Protein AF-A0A4Y2I3J9-F1 (afdb_monomer_lite)

pLDDT: mean 91.11, std 7.2, range [63.84, 98.38]

Sequence (106 aa):
SVVSYNTTELPVFSAEAITNAEKISIYDSLDAEVIKSYQEYSLASLIFYAMKENACSEQSSRMTAMDGASKNAGEMIDKLTMTFNRTRQAVITKELIEIISGAAAL

Foldseek 3Di:
DLQDDDDDDDDQDDLVRQVPDPCPVVDPDDDSVNSVVVSVVVVVVVVVVVVVSVVSNVVSVVVVVVVVVVVVVVVVVVVVVVVVVVVVVVVVVVVVVVVVVVVVVD

Secondary structure (DSSP, 8-state):
-TT-----------HHHHHT-GGGGG-TT--HHHHHHHHHHHHHHHHHHHHHHHHHHHHHHHHHHHHHHHHHHHHHHHHHHHHHHHHHHHHHHHHHHHHHHHHHT-

Structure (mmCIF, N/CA/C/O backbone):
data_AF-A0A4Y2I3J9-F1
#
_entry.id   AF-A0A4Y2I3J9-F1
#
loop_
_atom_site.group_PDB
_atom_site.id
_atom_site.type_symbol
_atom_site.label_atom_id
_atom_site.label_alt_id
_atom_site.label_comp_id
_atom_site.label_asym_id
_atom_site.label_entity_id
_atom_site.label_seq_id
_atom_site.pdbx_PDB_ins_code
_atom_site.Cartn_x
_atom_site.Cartn_y
_atom_site.Cartn_z
_atom_site.occupancy
_atom_site.B_iso_or_equiv
_atom_site.auth_seq_id
_atom_site.auth_comp_id
_atom_site.auth_asym_id
_atom_site.auth_atom_id
_atom_site.pdbx_PDB_model_num
ATOM 1 N N . SER A 1 1 ? -4.895 1.050 -11.336 1.00 72.56 1 SER A N 1
ATOM 2 C CA . SER A 1 1 ? -6.088 1.528 -10.593 1.00 72.56 1 SER A CA 1
ATOM 3 C C . SER A 1 1 ? -5.698 1.710 -9.136 1.00 72.56 1 SER A C 1
ATOM 5 O O . SER A 1 1 ? -4.771 1.044 -8.705 1.00 72.56 1 SER A O 1
ATOM 7 N N . VAL A 1 2 ? -6.386 2.553 -8.358 1.00 71.31 2 VAL A N 1
ATOM 8 C CA . VAL A 1 2 ? -6.064 2.769 -6.926 1.00 71.31 2 VAL A CA 1
ATOM 9 C C . VAL A 1 2 ? -6.116 1.460 -6.114 1.00 71.31 2 VAL A C 1
ATOM 11 O O . VAL A 1 2 ? -5.449 1.318 -5.097 1.00 71.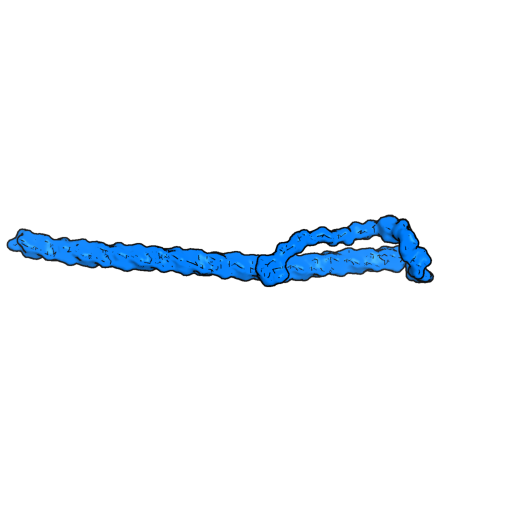31 2 VAL A O 1
ATOM 14 N N . VAL A 1 3 ? -6.867 0.464 -6.587 1.00 73.44 3 VAL A N 1
ATOM 15 C CA . VAL A 1 3 ? -7.047 -0.821 -5.885 1.00 73.44 3 VAL A CA 1
ATOM 16 C C . VAL A 1 3 ? -6.397 -1.994 -6.632 1.00 73.44 3 VAL A C 1
ATOM 18 O O . VAL A 1 3 ? -6.378 -3.114 -6.142 1.00 73.44 3 VAL A O 1
ATOM 21 N N . SER A 1 4 ? -5.863 -1.768 -7.835 1.00 85.12 4 SER A N 1
ATOM 22 C CA . SER A 1 4 ? -5.299 -2.837 -8.666 1.00 85.12 4 SER A CA 1
ATOM 23 C C . SER A 1 4 ? -4.031 -2.364 -9.362 1.00 85.12 4 SER A C 1
ATOM 25 O O . SER A 1 4 ? -4.046 -1.387 -10.122 1.00 85.12 4 SER A O 1
ATOM 27 N N . TYR A 1 5 ? -2.956 -3.094 -9.085 1.00 88.44 5 TYR A N 1
ATOM 28 C CA . TYR A 1 5 ? -1.635 -2.987 -9.683 1.00 88.44 5 TYR A CA 1
ATOM 29 C C . TYR A 1 5 ? -1.272 -4.343 -10.297 1.00 88.44 5 TYR A C 1
ATOM 31 O O . TYR A 1 5 ? -1.595 -5.389 -9.733 1.00 88.44 5 TYR A O 1
ATOM 39 N N . ASN A 1 6 ? -0.624 -4.313 -11.460 1.00 89.19 6 ASN A N 1
ATOM 40 C CA . ASN A 1 6 ? -0.192 -5.507 -12.178 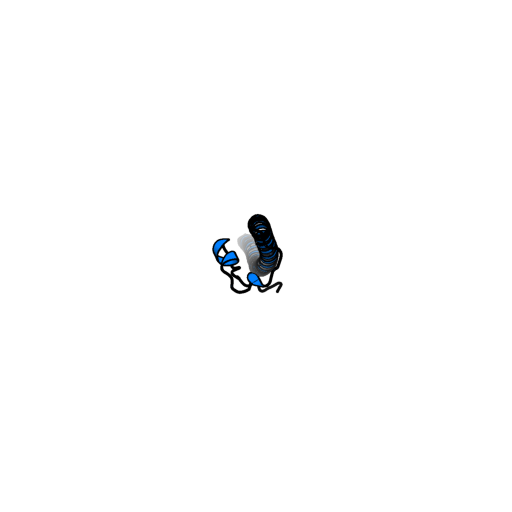1.00 89.19 6 ASN A CA 1
ATOM 41 C C . ASN A 1 6 ? 1.329 -5.533 -12.221 1.00 89.19 6 ASN A C 1
ATOM 43 O O . ASN A 1 6 ? 1.958 -4.529 -12.550 1.00 89.19 6 ASN A O 1
ATOM 47 N N . THR A 1 7 ? 1.916 -6.687 -11.926 1.00 91.44 7 THR A N 1
ATOM 48 C CA . T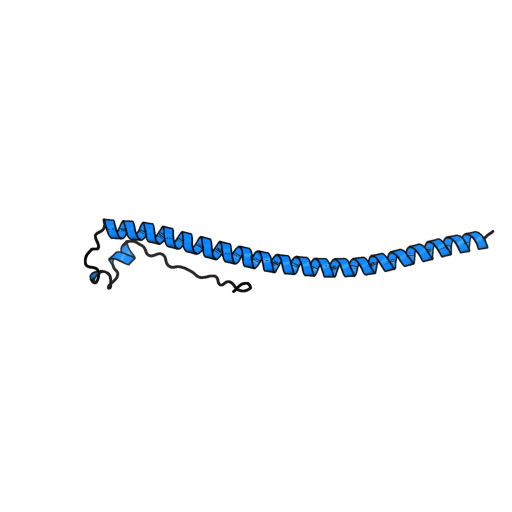HR A 1 7 ? 3.349 -6.896 -12.117 1.00 91.44 7 THR A CA 1
ATOM 49 C C . THR A 1 7 ? 3.617 -7.106 -13.601 1.00 91.44 7 THR A C 1
ATOM 51 O O . THR A 1 7 ? 3.068 -8.023 -14.210 1.00 91.44 7 THR A O 1
ATOM 54 N N . THR A 1 8 ? 4.440 -6.242 -14.185 1.00 90.50 8 THR A N 1
ATOM 55 C CA . THR A 1 8 ? 4.833 -6.310 -15.595 1.00 90.50 8 THR A CA 1
ATOM 56 C C . THR A 1 8 ? 6.342 -6.413 -15.713 1.00 90.50 8 THR A C 1
ATOM 58 O O . THR A 1 8 ? 7.070 -5.750 -14.975 1.00 90.50 8 THR A O 1
ATOM 61 N N . GLU A 1 9 ? 6.809 -7.196 -16.676 1.00 91.44 9 GLU A N 1
ATOM 62 C CA . GLU A 1 9 ? 8.226 -7.298 -17.008 1.00 91.44 9 GLU A CA 1
ATOM 63 C C . GLU A 1 9 ? 8.567 -6.321 -18.137 1.00 91.44 9 GLU A C 1
ATOM 65 O O . GLU A 1 9 ? 7.835 -6.210 -19.122 1.00 91.44 9 GLU A O 1
ATOM 70 N N . LEU A 1 10 ? 9.678 -5.598 -17.987 1.00 89.00 10 LEU A N 1
ATOM 71 C CA . LEU A 1 10 ? 10.200 -4.691 -19.006 1.00 89.00 10 LEU A CA 1
ATOM 72 C C . LEU A 1 10 ? 11.455 -5.317 -19.624 1.00 89.00 10 LEU A C 1
ATOM 74 O O . LEU A 1 10 ? 12.411 -5.580 -18.890 1.00 89.00 10 LEU A O 1
ATOM 78 N N . PRO A 1 11 ? 11.486 -5.562 -20.947 1.00 88.81 11 PRO A N 1
ATOM 79 C CA . PRO A 1 11 ? 12.667 -6.114 -21.591 1.00 88.81 11 PRO A CA 1
ATOM 80 C C . PRO A 1 11 ? 13.781 -5.064 -21.656 1.00 88.81 11 PRO A C 1
ATOM 82 O O . PRO A 1 11 ? 13.556 -3.919 -22.051 1.00 88.81 11 PRO A O 1
ATOM 85 N N . VAL A 1 12 ? 15.000 -5.476 -21.309 1.00 87.81 12 VAL A N 1
ATOM 86 C CA . VAL A 1 12 ? 16.221 -4.683 -21.496 1.00 87.81 12 VAL A CA 1
ATOM 87 C C . VAL A 1 12 ? 17.059 -5.369 -22.565 1.00 87.81 12 VAL A C 1
ATOM 89 O O . VAL A 1 12 ? 17.434 -6.532 -22.417 1.00 87.81 12 VAL A O 1
ATOM 92 N N . PHE A 1 13 ? 17.333 -4.659 -23.656 1.00 87.25 13 PHE A N 1
ATOM 93 C CA . PHE A 1 13 ? 18.085 -5.197 -24.786 1.00 87.25 13 PHE A CA 1
ATOM 94 C C . PHE A 1 13 ? 19.580 -4.908 -24.635 1.00 87.25 13 PHE A C 1
ATOM 96 O O . PHE A 1 13 ? 19.972 -3.807 -24.250 1.00 87.25 13 PHE A O 1
ATOM 103 N N . SER A 1 14 ? 20.415 -5.903 -24.944 1.00 85.69 14 SER A N 1
ATOM 104 C CA . SER A 1 14 ? 21.870 -5.747 -24.962 1.00 85.69 14 SER A CA 1
ATOM 105 C C . SER A 1 14 ? 22.334 -4.977 -26.197 1.00 85.69 14 SER A C 1
ATOM 107 O O . SER A 1 14 ? 21.611 -4.862 -27.191 1.00 85.69 14 SER A O 1
ATOM 109 N N . ALA A 1 15 ? 23.578 -4.497 -26.154 1.00 80.50 15 ALA A N 1
ATOM 110 C CA . ALA A 1 15 ? 24.158 -3.769 -27.271 1.00 80.50 15 ALA A CA 1
ATOM 111 C C . ALA A 1 15 ? 24.140 -4.565 -28.578 1.00 80.50 15 ALA A C 1
ATOM 113 O O . ALA A 1 15 ? 23.742 -4.053 -29.619 1.00 80.50 15 ALA A O 1
ATOM 114 N N . GLU A 1 16 ? 24.490 -5.843 -28.494 1.00 81.50 16 GLU A N 1
ATOM 115 C CA . GLU A 1 16 ? 24.508 -6.767 -29.626 1.00 81.50 16 GLU A CA 1
ATOM 116 C C . GLU A 1 16 ? 23.105 -7.037 -30.181 1.00 81.50 16 GLU A C 1
ATOM 118 O O . GLU A 1 16 ? 22.926 -7.124 -31.394 1.00 81.50 16 GLU A O 1
ATOM 123 N N . ALA A 1 17 ? 22.092 -7.129 -29.312 1.00 84.69 17 ALA A N 1
ATOM 124 C CA . ALA A 1 17 ? 20.708 -7.337 -29.732 1.00 84.69 17 ALA A CA 1
ATOM 125 C C . ALA A 1 17 ? 20.150 -6.130 -30.501 1.00 84.69 17 ALA A C 1
ATOM 127 O O . ALA A 1 17 ? 19.376 -6.303 -31.440 1.00 84.69 17 ALA A O 1
ATOM 128 N N . ILE A 1 18 ? 20.561 -4.916 -30.123 1.00 80.94 18 ILE A N 1
ATOM 129 C CA . ILE A 1 18 ? 20.150 -3.678 -30.794 1.00 80.94 18 ILE A CA 1
ATOM 130 C C . ILE A 1 18 ? 20.858 -3.548 -32.145 1.00 80.94 18 ILE A C 1
ATOM 132 O O . ILE A 1 18 ? 20.195 -3.312 -33.152 1.00 80.94 18 ILE A O 1
ATOM 136 N N . THR A 1 19 ? 22.175 -3.764 -32.193 1.00 81.44 19 THR A N 1
ATOM 137 C CA . THR A 1 19 ? 22.964 -3.647 -33.432 1.00 81.44 19 THR A CA 1
ATOM 138 C C . THR A 1 19 ? 22.545 -4.660 -34.500 1.00 81.44 19 THR A C 1
ATOM 140 O O . THR A 1 19 ? 22.556 -4.343 -35.684 1.00 81.44 19 THR A O 1
ATOM 143 N N . ASN A 1 20 ? 22.127 -5.863 -34.095 1.00 84.75 20 ASN A N 1
ATOM 144 C CA . ASN A 1 20 ? 21.671 -6.911 -35.013 1.00 84.75 20 ASN A CA 1
ATOM 145 C C . ASN A 1 20 ? 20.190 -6.783 -35.423 1.00 84.75 20 ASN A C 1
ATOM 147 O O . ASN A 1 20 ? 19.666 -7.661 -36.111 1.00 84.75 20 ASN A O 1
ATOM 151 N N . ALA A 1 21 ? 19.484 -5.730 -35.000 1.00 85.38 21 ALA A N 1
ATOM 152 C CA . ALA A 1 21 ? 18.075 -5.554 -35.329 1.00 85.38 21 ALA A CA 1
ATOM 153 C C . ALA A 1 21 ? 17.884 -5.153 -36.802 1.00 85.38 21 ALA A C 1
ATOM 155 O O . ALA A 1 21 ? 18.441 -4.164 -37.266 1.00 85.38 21 ALA A O 1
ATOM 156 N N . GLU A 1 22 ? 17.003 -5.854 -37.521 1.00 81.19 22 GLU A N 1
ATOM 157 C CA . GLU A 1 22 ? 16.730 -5.633 -38.955 1.00 81.19 22 GLU A CA 1
ATOM 158 C C . GL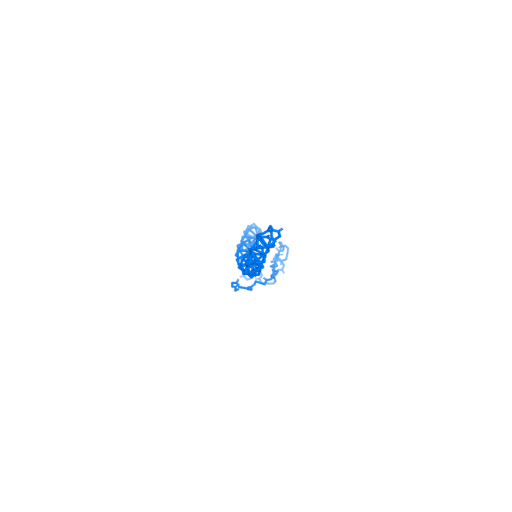U A 1 22 ? 16.313 -4.188 -39.288 1.00 81.19 22 GLU A C 1
ATOM 160 O O . GLU A 1 22 ? 16.585 -3.677 -40.368 1.00 81.19 22 GLU A O 1
ATOM 165 N N . LYS A 1 23 ? 15.679 -3.494 -38.335 1.00 84.12 23 LYS A N 1
ATOM 166 C CA . LYS A 1 23 ? 15.188 -2.120 -38.516 1.00 84.12 23 LYS A CA 1
ATOM 167 C C . LYS A 1 23 ? 16.239 -1.043 -38.261 1.00 84.12 23 LYS A C 1
ATOM 169 O O . LYS A 1 23 ? 15.944 0.132 -38.472 1.00 84.12 23 LYS A O 1
ATOM 174 N N . ILE A 1 24 ? 17.438 -1.401 -37.802 1.00 81.62 24 ILE A N 1
ATOM 175 C CA . ILE A 1 24 ? 18.456 -0.404 -37.462 1.00 81.62 24 ILE A CA 1
ATOM 176 C C . ILE A 1 24 ? 19.005 0.309 -38.704 1.00 81.62 24 ILE A C 1
ATOM 178 O O . ILE A 1 24 ? 19.357 1.480 -38.627 1.00 81.62 24 ILE A O 1
ATOM 182 N N . SER A 1 25 ? 18.970 -0.348 -39.868 1.00 78.75 25 SER A N 1
ATOM 183 C CA . SER A 1 25 ? 19.425 0.194 -41.157 1.00 78.75 25 SER A CA 1
ATOM 184 C C . SER A 1 25 ? 18.553 1.324 -41.714 1.00 78.75 25 SER A C 1
ATOM 186 O O . SER A 1 25 ? 18.916 1.939 -42.709 1.00 78.75 25 SER A O 1
ATOM 188 N N . ILE A 1 26 ? 17.389 1.582 -41.108 1.00 86.69 26 ILE A N 1
ATOM 189 C CA . ILE A 1 26 ? 16.505 2.701 -41.467 1.00 86.69 26 ILE A CA 1
ATOM 190 C C . ILE A 1 26 ? 17.045 4.026 -40.892 1.00 86.69 26 ILE A C 1
ATOM 192 O O . ILE A 1 26 ? 16.661 5.103 -41.344 1.00 86.69 26 ILE A O 1
ATOM 196 N N . TYR A 1 27 ? 17.935 3.963 -39.899 1.00 83.38 27 TYR A N 1
ATOM 197 C CA . TYR A 1 27 ? 18.481 5.133 -39.224 1.00 83.38 27 TYR A CA 1
ATOM 198 C C . TYR A 1 27 ? 19.836 5.526 -39.821 1.00 83.38 27 TYR A C 1
ATOM 200 O O . TYR A 1 27 ? 20.806 4.780 -39.754 1.00 83.38 27 TYR A O 1
ATOM 208 N N . ASP A 1 28 ? 19.900 6.741 -40.358 1.00 74.94 28 ASP A N 1
ATOM 209 C CA . ASP A 1 28 ? 21.004 7.224 -41.204 1.00 74.94 28 ASP A CA 1
ATOM 210 C C . ASP A 1 28 ? 22.211 7.787 -40.414 1.00 74.94 28 ASP A C 1
ATOM 212 O O . ASP A 1 28 ? 23.189 8.256 -40.989 1.00 74.94 28 ASP A O 1
ATOM 216 N N . SER A 1 29 ? 22.148 7.826 -39.075 1.00 77.69 29 SER A N 1
ATOM 217 C CA . SER A 1 29 ? 23.153 8.496 -38.219 1.00 77.69 29 SER A CA 1
ATOM 218 C C . SER A 1 29 ? 23.428 7.752 -36.908 1.00 77.69 29 SER A C 1
ATOM 220 O O . SER A 1 29 ? 23.500 8.354 -35.836 1.00 77.69 29 SER A O 1
ATOM 222 N N . LEU A 1 30 ? 23.545 6.426 -36.977 1.00 79.62 30 LEU A N 1
ATOM 223 C CA . LEU A 1 30 ? 23.902 5.592 -35.830 1.00 79.62 30 LEU A CA 1
ATOM 224 C C . LEU A 1 30 ? 25.384 5.220 -35.881 1.00 79.62 30 LEU A C 1
ATOM 226 O O . LEU A 1 30 ? 25.774 4.301 -36.594 1.00 79.62 30 LEU A O 1
ATOM 230 N N . ASP A 1 31 ? 26.196 5.925 -35.095 1.00 83.25 31 ASP A N 1
ATOM 231 C CA . ASP A 1 31 ? 27.565 5.501 -34.792 1.00 83.25 31 ASP A CA 1
ATOM 232 C C . ASP A 1 31 ? 27.593 4.639 -33.515 1.00 83.25 31 ASP A C 1
ATOM 234 O O . ASP A 1 31 ? 26.695 4.726 -32.668 1.00 83.25 31 ASP A O 1
ATOM 238 N N . ALA A 1 32 ? 28.634 3.825 -33.337 1.00 82.00 32 ALA A N 1
ATOM 239 C CA . ALA A 1 32 ? 28.799 2.938 -32.184 1.00 82.00 32 ALA A CA 1
ATOM 240 C C . ALA A 1 32 ? 28.753 3.702 -30.845 1.00 82.00 32 ALA A C 1
ATOM 242 O O . ALA A 1 32 ? 28.188 3.215 -29.863 1.00 82.00 32 ALA A O 1
ATOM 243 N N . GLU A 1 33 ? 29.291 4.924 -30.812 1.00 86.00 33 GLU A N 1
ATOM 244 C CA . GLU A 1 33 ? 29.262 5.797 -29.632 1.00 86.00 33 GLU A CA 1
ATOM 245 C C . GLU A 1 33 ? 27.851 6.334 -29.328 1.00 86.00 33 GLU A C 1
ATOM 247 O O . GLU A 1 33 ? 27.438 6.402 -28.165 1.00 86.00 33 GLU A O 1
ATOM 252 N N . VAL A 1 34 ? 27.071 6.640 -30.370 1.00 86.94 34 VAL A N 1
ATOM 253 C CA . VAL A 1 34 ? 25.676 7.093 -30.247 1.00 86.94 34 VAL A CA 1
ATOM 254 C C . VAL A 1 34 ? 24.794 5.964 -29.721 1.00 86.94 34 VAL A C 1
ATOM 256 O O . VAL A 1 34 ? 24.005 6.176 -28.800 1.00 86.94 34 VAL A O 1
ATOM 259 N N . ILE A 1 35 ? 24.963 4.749 -30.252 1.00 85.12 35 ILE A N 1
ATOM 260 C CA . ILE A 1 35 ? 24.222 3.558 -29.814 1.00 85.12 35 ILE A CA 1
ATOM 261 C C . ILE A 1 35 ? 24.502 3.264 -28.336 1.00 85.12 35 ILE A C 1
ATOM 263 O O . ILE A 1 35 ? 23.569 3.013 -27.570 1.00 85.12 35 ILE A O 1
ATOM 267 N N . LYS A 1 36 ? 25.768 3.354 -27.914 1.00 88.25 36 LYS A N 1
ATOM 268 C CA . LYS A 1 36 ? 26.159 3.179 -26.511 1.00 88.25 36 LYS A CA 1
ATOM 269 C C . LYS A 1 36 ? 25.529 4.240 -25.603 1.00 88.25 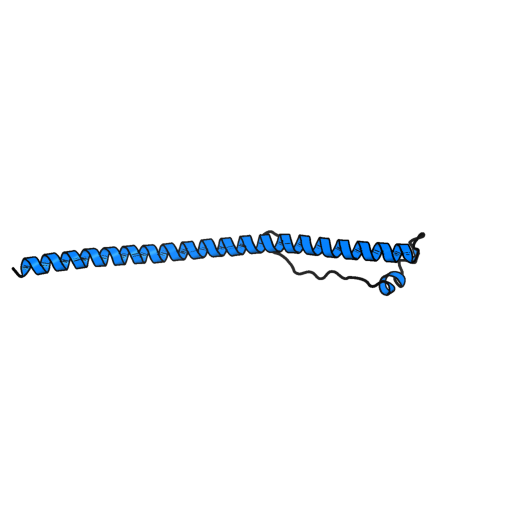36 LYS A C 1
ATOM 271 O O . LYS A 1 36 ? 24.910 3.894 -24.599 1.00 88.25 36 LYS A O 1
ATOM 276 N N . SER A 1 37 ? 25.626 5.515 -25.980 1.00 90.31 37 SER A N 1
ATOM 277 C CA . SER A 1 37 ? 25.055 6.628 -25.204 1.00 90.31 37 SER A CA 1
ATOM 278 C C . SER A 1 37 ? 23.533 6.505 -25.065 1.00 90.31 37 SER A C 1
ATOM 280 O O . SER A 1 37 ? 22.970 6.718 -23.990 1.00 90.31 37 SER A O 1
ATOM 282 N N . TYR A 1 38 ? 22.856 6.107 -26.146 1.00 88.31 38 TYR A N 1
ATOM 283 C CA . TYR A 1 38 ? 21.419 5.851 -26.143 1.00 88.31 38 TYR A CA 1
ATOM 284 C C . TYR A 1 38 ? 21.040 4.692 -25.214 1.00 88.31 38 TYR A C 1
ATOM 286 O O . TYR A 1 38 ? 20.064 4.800 -24.474 1.00 88.31 38 TYR A O 1
ATOM 294 N N . GLN A 1 39 ? 21.809 3.602 -25.213 1.00 88.75 39 GLN A N 1
ATOM 295 C CA . GLN A 1 39 ? 21.557 2.456 -24.335 1.00 88.75 39 GLN A CA 1
ATOM 296 C C . GLN A 1 39 ? 21.689 2.812 -22.860 1.00 88.75 39 GLN A C 1
ATOM 298 O O . GLN A 1 39 ? 20.813 2.461 -22.070 1.00 88.75 39 GLN A O 1
ATOM 303 N N . GLU A 1 40 ? 22.745 3.537 -22.493 1.00 91.19 40 GLU A N 1
ATOM 304 C CA . GLU A 1 40 ? 22.951 4.006 -21.121 1.00 91.19 40 GLU A CA 1
ATOM 305 C C . GLU A 1 40 ? 21.789 4.905 -20.670 1.00 91.19 40 GLU A C 1
ATOM 307 O O . GLU A 1 40 ? 21.228 4.711 -19.586 1.00 91.19 40 GLU A O 1
ATOM 312 N N . TYR A 1 41 ? 21.353 5.825 -21.538 1.00 93.00 41 TYR A N 1
ATOM 313 C CA . TYR A 1 41 ? 20.195 6.678 -21.272 1.00 93.00 41 TYR A CA 1
ATOM 314 C C . TYR A 1 41 ? 18.888 5.881 -21.154 1.00 93.00 41 TYR A C 1
ATOM 316 O O . TYR A 1 41 ? 18.109 6.090 -20.221 1.00 93.00 41 TYR A O 1
ATOM 324 N N . SER A 1 42 ? 18.647 4.942 -22.072 1.00 91.75 42 SER A N 1
ATOM 325 C CA . SER A 1 42 ? 17.449 4.101 -22.075 1.00 91.75 42 SER A CA 1
ATOM 326 C C . SER A 1 42 ? 17.372 3.240 -20.817 1.00 91.75 42 SER A C 1
ATOM 328 O O . SER A 1 42 ? 16.300 3.121 -20.227 1.00 91.75 42 SER A O 1
ATOM 330 N N . LEU A 1 43 ? 18.495 2.669 -20.372 1.00 92.25 43 LEU A N 1
ATOM 331 C CA . LEU A 1 43 ? 18.557 1.891 -19.137 1.00 92.25 43 LEU A CA 1
ATOM 332 C C . LEU A 1 43 ? 18.206 2.755 -17.921 1.00 92.25 43 LEU A C 1
ATOM 334 O O . LEU A 1 43 ? 17.351 2.372 -17.121 1.00 92.25 43 LEU A O 1
ATOM 338 N N . ALA A 1 44 ? 18.816 3.938 -17.803 1.00 94.81 44 ALA A N 1
ATOM 339 C CA . ALA A 1 44 ? 18.520 4.868 -16.716 1.00 94.81 44 ALA A CA 1
ATOM 340 C C . ALA A 1 44 ? 17.043 5.303 -16.717 1.00 94.81 44 ALA A C 1
ATOM 342 O O . ALA A 1 44 ? 16.404 5.348 -15.663 1.00 94.81 44 ALA A O 1
ATOM 343 N N . SER A 1 45 ? 16.482 5.568 -17.900 1.00 95.12 45 SER A N 1
ATOM 344 C CA . SER A 1 45 ? 15.075 5.936 -18.076 1.00 95.12 45 SER A CA 1
ATOM 345 C C . SER A 1 45 ? 14.122 4.811 -17.656 1.00 95.12 45 SER A C 1
ATOM 347 O O . SER A 1 45 ? 13.184 5.058 -16.895 1.00 95.12 45 SER A O 1
ATOM 349 N N . LEU A 1 46 ? 14.391 3.566 -18.068 1.00 94.44 46 LEU A N 1
ATOM 350 C CA . LEU A 1 46 ? 13.582 2.396 -17.703 1.00 94.44 46 LEU A CA 1
ATOM 351 C C . LEU A 1 46 ? 13.609 2.121 -16.198 1.00 94.44 46 LEU A C 1
ATOM 353 O O . LEU A 1 46 ? 12.565 1.847 -15.605 1.00 94.44 46 LEU A O 1
ATOM 357 N N . ILE A 1 47 ? 14.780 2.243 -15.564 1.00 94.44 47 ILE A N 1
ATOM 358 C CA . ILE A 1 47 ? 14.904 2.113 -14.107 1.00 94.44 47 ILE A CA 1
ATOM 359 C C . ILE A 1 47 ? 14.080 3.200 -13.414 1.00 94.44 47 ILE A C 1
ATOM 361 O O . ILE A 1 47 ? 13.300 2.899 -12.510 1.00 94.44 47 ILE A O 1
ATOM 365 N N . PHE A 1 48 ? 14.200 4.455 -13.853 1.00 96.06 48 PHE A N 1
ATOM 366 C CA . PHE A 1 48 ? 13.438 5.557 -13.271 1.00 96.06 48 PHE A CA 1
ATOM 367 C C . PHE A 1 48 ? 11.924 5.358 -13.421 1.00 96.06 48 PHE A C 1
ATOM 369 O O . PHE A 1 48 ? 11.180 5.559 -12.458 1.00 96.06 48 PHE A O 1
ATOM 376 N N . TYR A 1 49 ? 11.473 4.911 -14.595 1.00 95.00 49 TYR A N 1
ATOM 377 C CA . TYR A 1 49 ? 10.078 4.561 -14.848 1.00 95.00 49 TYR A CA 1
ATOM 378 C C . TYR A 1 49 ? 9.589 3.473 -13.879 1.00 95.00 49 TYR A C 1
ATOM 380 O O . TYR A 1 49 ? 8.617 3.686 -13.151 1.00 95.00 49 TYR A O 1
ATOM 388 N N . ALA A 1 50 ? 10.318 2.357 -13.780 1.00 94.56 50 ALA A N 1
ATOM 389 C CA . ALA A 1 50 ? 9.972 1.252 -12.889 1.00 94.56 50 ALA A CA 1
ATOM 390 C C . ALA A 1 50 ? 9.941 1.674 -11.410 1.00 94.56 50 ALA A C 1
ATOM 392 O O . ALA A 1 50 ? 9.066 1.248 -10.656 1.00 94.56 50 ALA A O 1
ATOM 393 N N . MET A 1 51 ? 10.865 2.536 -10.977 1.00 95.12 51 MET A N 1
ATOM 394 C CA . MET A 1 51 ? 10.869 3.071 -9.612 1.00 95.12 51 MET A CA 1
ATOM 395 C C . MET A 1 51 ? 9.627 3.918 -9.321 1.00 95.12 51 MET A C 1
ATOM 397 O O . MET A 1 51 ? 9.063 3.823 -8.230 1.00 95.12 51 MET A O 1
ATOM 401 N N . LYS A 1 52 ? 9.190 4.749 -10.274 1.00 95.50 52 LYS A N 1
ATOM 402 C CA . LYS A 1 52 ? 8.015 5.613 -10.091 1.00 95.50 52 LYS A CA 1
ATOM 403 C C . LYS A 1 52 ? 6.709 4.826 -10.072 1.00 95.50 52 LYS A C 1
ATOM 405 O O . LYS A 1 52 ? 5.883 5.078 -9.194 1.00 95.50 52 LYS A O 1
ATOM 410 N N . GLU A 1 53 ? 6.558 3.848 -10.959 1.00 93.69 53 GLU A N 1
ATOM 411 C CA . GLU A 1 53 ? 5.403 2.939 -10.967 1.00 93.69 53 GLU A CA 1
ATOM 412 C C . GLU A 1 53 ? 5.314 2.115 -9.671 1.00 93.69 53 GLU A C 1
ATOM 414 O O . GLU A 1 53 ? 4.248 2.032 -9.049 1.00 93.69 53 GLU A O 1
ATOM 419 N N . ASN A 1 54 ? 6.447 1.575 -9.197 1.00 93.56 54 ASN A N 1
ATOM 420 C CA . ASN A 1 54 ? 6.499 0.832 -7.935 1.00 93.56 54 ASN A CA 1
ATOM 421 C C . ASN A 1 54 ? 6.146 1.711 -6.733 1.00 93.56 54 ASN A C 1
ATOM 423 O O . ASN A 1 54 ? 5.333 1.306 -5.906 1.00 93.56 54 ASN A O 1
ATOM 427 N N . ALA A 1 55 ? 6.700 2.924 -6.648 1.00 94.44 55 ALA A N 1
ATOM 428 C CA . ALA A 1 55 ? 6.397 3.839 -5.550 1.00 94.44 55 ALA A CA 1
ATOM 429 C C . ALA A 1 55 ? 4.904 4.207 -5.505 1.00 94.44 55 ALA A C 1
ATOM 431 O O . ALA A 1 55 ? 4.308 4.245 -4.430 1.00 94.44 55 ALA A O 1
ATOM 432 N N . CYS A 1 56 ? 4.279 4.446 -6.662 1.00 92.44 56 CYS A N 1
ATOM 433 C CA . CYS A 1 56 ? 2.841 4.709 -6.736 1.00 92.44 56 CYS A CA 1
ATOM 434 C C . CYS A 1 56 ? 2.021 3.495 -6.269 1.00 92.44 56 CYS A C 1
ATOM 436 O O . CYS A 1 56 ? 1.144 3.629 -5.410 1.00 92.44 56 CYS A O 1
ATOM 438 N N . SER A 1 57 ? 2.352 2.306 -6.781 1.00 93.44 57 SER A N 1
ATOM 439 C CA . SER A 1 57 ? 1.676 1.051 -6.429 1.00 93.44 57 SER A CA 1
ATOM 440 C C . SER A 1 57 ? 1.802 0.725 -4.940 1.00 93.44 57 SER A C 1
ATOM 442 O O . SER A 1 57 ? 0.822 0.325 -4.309 1.00 93.44 57 SER A O 1
ATOM 444 N N . GLU A 1 58 ? 2.974 0.966 -4.350 1.00 93.88 58 GLU A N 1
ATOM 445 C CA . GLU A 1 58 ? 3.223 0.775 -2.923 1.00 93.88 58 GLU A CA 1
ATOM 446 C C . GLU A 1 58 ? 2.327 1.677 -2.069 1.00 93.88 58 GLU A C 1
ATOM 448 O O . GLU A 1 58 ? 1.678 1.194 -1.140 1.00 93.88 58 GLU A O 1
ATOM 453 N N . GLN A 1 59 ? 2.253 2.976 -2.381 1.00 95.00 59 GLN A N 1
ATOM 454 C CA . GLN A 1 59 ? 1.407 3.899 -1.617 1.00 95.00 59 GLN A CA 1
ATOM 455 C C . GLN A 1 59 ? -0.071 3.525 -1.724 1.00 95.00 59 GLN A C 1
ATOM 457 O O . GLN A 1 59 ? -0.790 3.547 -0.724 1.00 95.00 59 GLN A O 1
ATOM 462 N N . SER A 1 60 ? -0.509 3.113 -2.913 1.00 93.12 60 SER A N 1
ATOM 463 C CA . SER A 1 60 ? -1.876 2.650 -3.136 1.00 93.12 60 SER A CA 1
ATOM 464 C C . SER A 1 60 ? -2.193 1.398 -2.311 1.00 93.12 60 SER A C 1
ATOM 466 O O . SER A 1 60 ? -3.178 1.368 -1.572 1.00 93.12 60 SER A O 1
ATOM 468 N N . SER A 1 61 ? -1.309 0.394 -2.357 1.00 93.31 61 SER A N 1
ATOM 469 C CA . SER A 1 61 ? -1.438 -0.834 -1.564 1.00 93.31 61 SER A CA 1
ATOM 470 C C . SER A 1 61 ? -1.429 -0.546 -0.066 1.00 93.31 61 SER A C 1
ATOM 472 O O . SER A 1 61 ? -2.207 -1.143 0.679 1.00 93.31 61 SER A O 1
ATOM 474 N N . ARG A 1 62 ? -0.557 0.363 0.384 1.00 94.88 62 ARG A N 1
ATOM 475 C CA . ARG A 1 62 ? -0.454 0.761 1.788 1.00 94.88 62 ARG A CA 1
ATOM 476 C C . ARG A 1 62 ? -1.750 1.407 2.259 1.00 94.88 62 ARG A C 1
ATOM 478 O O . ARG A 1 62 ? -2.244 1.041 3.319 1.00 94.88 62 ARG A O 1
ATOM 485 N N . MET A 1 63 ? -2.322 2.315 1.471 1.00 94.50 63 MET A N 1
ATOM 486 C CA . MET A 1 63 ? -3.587 2.970 1.801 1.00 94.50 63 MET A CA 1
ATOM 487 C C . MET A 1 63 ? -4.719 1.949 1.970 1.00 94.50 63 MET A C 1
ATOM 489 O O . MET A 1 63 ? -5.392 1.958 2.998 1.00 94.50 63 MET A O 1
ATOM 493 N N . THR A 1 64 ? -4.888 1.027 1.018 1.00 93.12 64 THR A N 1
ATOM 494 C CA . THR A 1 64 ? -5.931 -0.011 1.096 1.00 93.12 64 THR A CA 1
ATOM 495 C C . THR A 1 64 ? -5.720 -0.962 2.276 1.00 93.12 64 THR A C 1
ATOM 497 O O . THR A 1 64 ? -6.676 -1.305 2.970 1.00 93.12 64 THR A O 1
ATOM 500 N N . ALA A 1 65 ? -4.476 -1.371 2.541 1.00 94.00 65 ALA A N 1
ATOM 501 C CA . ALA A 1 65 ? -4.165 -2.241 3.673 1.00 94.00 65 ALA A CA 1
ATOM 502 C C . ALA A 1 65 ? -4.451 -1.561 5.023 1.00 94.00 65 ALA A C 1
ATOM 504 O O . ALA A 1 65 ? -5.010 -2.191 5.923 1.00 94.00 65 ALA A O 1
ATOM 505 N N . MET A 1 66 ? -4.098 -0.280 5.162 1.00 97.31 66 MET A N 1
ATOM 506 C CA . MET A 1 66 ? -4.344 0.480 6.390 1.00 97.31 66 MET A CA 1
ATOM 507 C C . MET A 1 66 ? -5.834 0.755 6.609 1.00 97.31 66 MET A C 1
ATOM 509 O O . MET A 1 66 ? -6.297 0.625 7.737 1.00 97.31 66 MET A O 1
ATOM 513 N N . ASP A 1 67 ? -6.598 1.050 5.553 1.00 96.38 67 ASP A N 1
ATOM 514 C CA . ASP A 1 67 ? -8.054 1.221 5.652 1.00 96.38 67 ASP A CA 1
ATOM 515 C C . ASP A 1 67 ? -8.739 -0.068 6.146 1.00 96.38 67 ASP A C 1
ATOM 517 O O . ASP A 1 67 ? -9.532 -0.054 7.093 1.00 96.38 67 ASP A O 1
ATOM 521 N N . GLY A 1 68 ? -8.329 -1.222 5.602 1.00 95.31 68 GLY A N 1
ATOM 522 C CA . GLY A 1 68 ? -8.765 -2.531 6.093 1.00 95.31 68 GLY A CA 1
ATOM 523 C C . GLY A 1 68 ? -8.393 -2.773 7.561 1.00 95.31 68 GLY A C 1
ATOM 524 O O . GLY A 1 68 ? -9.215 -3.262 8.338 1.00 95.31 68 GLY A O 1
ATOM 525 N N . ALA A 1 69 ? -7.182 -2.388 7.973 1.00 97.56 69 ALA A N 1
ATOM 526 C CA . ALA A 1 69 ? -6.747 -2.499 9.363 1.00 97.56 69 ALA A CA 1
ATOM 527 C C . ALA A 1 69 ? -7.575 -1.609 10.309 1.00 97.56 69 ALA A C 1
ATOM 529 O O . ALA A 1 69 ? -8.008 -2.081 11.361 1.00 97.56 69 ALA A O 1
ATOM 530 N N . SER A 1 70 ? -7.846 -0.356 9.928 1.00 97.88 70 SER A N 1
ATOM 531 C CA . SER A 1 70 ? -8.672 0.578 10.702 1.00 97.88 70 SER A CA 1
ATOM 532 C C . SER A 1 70 ? -10.100 0.070 10.876 1.00 97.88 70 SER A C 1
ATOM 534 O O . SER A 1 70 ? -10.626 0.102 11.991 1.00 97.88 70 SER A O 1
ATOM 536 N N . LYS A 1 71 ? -10.708 -0.469 9.813 1.00 97.50 71 LYS A N 1
ATOM 537 C CA . LYS A 1 71 ? -12.043 -1.076 9.891 1.00 97.50 71 LYS A CA 1
ATOM 538 C C . LYS A 1 71 ? -12.066 -2.279 10.838 1.00 97.50 71 LYS A C 1
ATOM 540 O O . LYS A 1 71 ? -12.916 -2.343 11.724 1.00 97.50 71 LYS A O 1
ATOM 545 N N . ASN A 1 72 ? -11.103 -3.190 10.701 1.00 96.88 72 ASN A N 1
ATOM 546 C CA . ASN A 1 72 ? -11.004 -4.378 11.555 1.00 96.88 72 ASN A CA 1
ATOM 547 C C . ASN A 1 72 ? -10.785 -4.012 13.033 1.00 96.88 72 ASN A C 1
ATOM 549 O O . ASN A 1 72 ? -11.348 -4.649 13.926 1.00 96.88 72 ASN A O 1
ATOM 553 N N . ALA A 1 73 ? -9.987 -2.974 13.302 1.00 98.06 73 ALA A N 1
ATOM 554 C CA . ALA A 1 73 ? -9.791 -2.455 14.650 1.00 98.06 73 ALA A CA 1
ATOM 555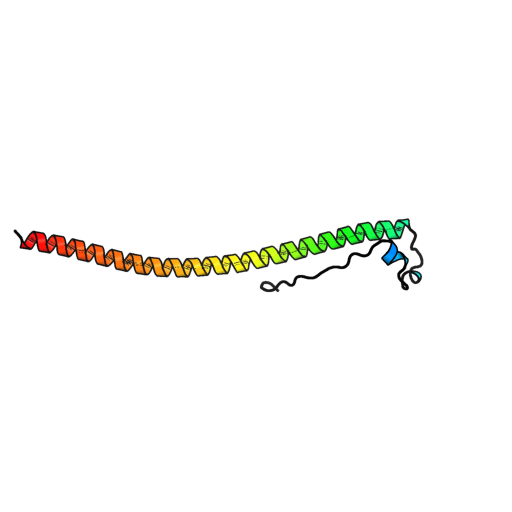 C C . ALA A 1 73 ? -11.088 -1.864 15.227 1.00 98.06 73 ALA A C 1
ATOM 557 O O . ALA A 1 73 ? -11.413 -2.144 16.381 1.00 98.06 73 ALA A O 1
ATOM 558 N N . GLY A 1 74 ? -11.860 -1.117 14.428 1.00 98.00 74 GLY A N 1
ATOM 559 C CA . GLY A 1 74 ? -13.174 -0.601 14.827 1.00 98.00 74 GLY A CA 1
ATOM 560 C C . GLY A 1 74 ? -14.135 -1.716 15.247 1.00 98.00 74 GLY A C 1
ATOM 561 O O . GLY A 1 74 ? -14.655 -1.698 16.361 1.00 98.00 74 GLY A O 1
ATOM 562 N N . GLU A 1 75 ? -14.268 -2.758 14.420 1.00 97.62 75 GLU A N 1
ATOM 563 C CA . GLU A 1 75 ? -15.114 -3.920 14.737 1.00 97.62 75 GLU A CA 1
ATOM 564 C C . GLU A 1 75 ? -14.680 -4.640 16.028 1.00 97.62 75 GLU A C 1
ATOM 566 O O . GLU A 1 75 ? -15.508 -5.189 16.763 1.00 97.62 75 GLU A O 1
ATOM 571 N N . MET A 1 76 ? -13.377 -4.660 16.324 1.00 97.62 76 MET A N 1
ATOM 572 C CA . MET A 1 76 ? -12.849 -5.235 17.562 1.00 97.62 76 MET A CA 1
ATOM 573 C C . MET A 1 76 ? -13.181 -4.370 18.782 1.00 97.62 76 MET A C 1
ATOM 575 O O . MET A 1 76 ? -13.602 -4.905 19.812 1.00 97.62 76 MET A O 1
ATOM 579 N N . ILE A 1 77 ? -13.024 -3.050 18.665 1.00 98.19 77 ILE A N 1
ATOM 580 C CA . ILE A 1 77 ? -13.351 -2.093 19.729 1.00 98.19 77 ILE A CA 1
ATOM 581 C C . ILE A 1 77 ? -14.830 -2.200 20.098 1.00 98.19 77 ILE A C 1
ATOM 583 O O . ILE A 1 77 ? -15.151 -2.273 21.286 1.00 98.19 77 ILE A O 1
ATOM 587 N N . ASP A 1 78 ? -15.724 -2.299 19.116 1.00 98.19 78 ASP A N 1
ATOM 588 C CA . ASP A 1 78 ? -17.163 -2.430 19.363 1.00 98.19 78 ASP A CA 1
ATOM 589 C C . ASP A 1 78 ? -17.491 -3.702 20.160 1.00 98.19 78 ASP A C 1
ATOM 591 O O . ASP A 1 78 ? -18.207 -3.663 21.169 1.00 98.19 78 ASP A O 1
ATOM 595 N N . LYS A 1 79 ? -16.895 -4.840 19.777 1.00 98.06 79 LYS A N 1
ATOM 596 C CA . LYS A 1 79 ? -17.059 -6.120 20.493 1.00 98.06 79 LYS A CA 1
ATOM 597 C C . LYS A 1 79 ? -16.544 -6.044 21.932 1.00 98.06 79 LYS A C 1
ATOM 599 O O . LYS A 1 79 ? -17.206 -6.524 22.862 1.00 98.06 79 LYS A O 1
ATOM 604 N N . LEU A 1 80 ? -15.375 -5.438 22.131 1.00 98.19 80 LEU A N 1
ATOM 605 C CA . LEU A 1 80 ? -14.787 -5.267 23.459 1.00 98.19 80 LEU A CA 1
ATOM 606 C C . LEU A 1 80 ? -15.597 -4.292 24.315 1.00 98.19 80 LEU A C 1
ATOM 608 O O . LEU A 1 80 ? -15.781 -4.545 25.502 1.00 98.19 80 LEU A O 1
ATOM 612 N N . THR A 1 81 ? -16.165 -3.247 23.719 1.00 98.19 81 THR A N 1
ATOM 613 C CA . THR A 1 81 ? -17.014 -2.267 24.411 1.00 98.19 81 THR A CA 1
ATOM 614 C C . THR A 1 81 ? -18.300 -2.911 24.924 1.00 98.19 81 THR A C 1
ATOM 616 O O . THR A 1 81 ? -18.693 -2.705 26.075 1.00 98.19 81 THR A O 1
ATOM 619 N N . MET A 1 82 ? -18.935 -3.764 24.116 1.00 98.06 82 MET A N 1
ATOM 620 C CA . MET A 1 82 ? -20.104 -4.532 24.556 1.00 98.06 82 MET A CA 1
ATOM 621 C C . MET A 1 82 ? -19.764 -5.488 25.703 1.00 98.06 82 MET A C 1
ATOM 623 O O . MET A 1 82 ? -20.517 -5.586 26.677 1.00 98.06 82 MET A O 1
ATOM 627 N N . THR A 1 83 ? -18.610 -6.150 25.620 1.00 97.94 83 THR A N 1
ATOM 628 C CA . THR A 1 83 ? -18.114 -7.032 26.686 1.00 97.94 83 THR A CA 1
ATOM 629 C C . THR A 1 83 ? -17.837 -6.248 27.967 1.00 97.94 83 THR A C 1
ATOM 631 O O . THR A 1 83 ? -18.299 -6.639 29.036 1.00 97.94 83 THR A O 1
ATOM 634 N N . PHE A 1 84 ? -17.169 -5.098 27.859 1.00 98.38 84 PHE A N 1
ATOM 635 C CA . PHE A 1 84 ? -16.883 -4.201 28.975 1.00 98.38 84 PHE A CA 1
ATOM 636 C C . PHE A 1 84 ? -18.161 -3.752 29.688 1.00 98.38 84 PHE A C 1
ATOM 638 O O . PHE A 1 84 ? -18.264 -3.882 30.906 1.00 98.38 84 PHE A O 1
ATOM 645 N N . ASN A 1 85 ? -19.170 -3.293 28.941 1.00 98.00 85 ASN A N 1
ATOM 646 C CA . ASN A 1 85 ? -20.438 -2.846 29.519 1.00 98.00 85 ASN A CA 1
ATOM 647 C C . ASN A 1 85 ? -21.187 -3.977 30.233 1.00 98.00 85 ASN A C 1
ATOM 649 O O . ASN A 1 85 ? -21.730 -3.756 31.318 1.00 98.00 85 ASN A O 1
ATOM 653 N N . ARG A 1 86 ? -21.191 -5.189 29.660 1.00 98.06 86 ARG A N 1
ATOM 654 C CA . ARG A 1 86 ? -21.796 -6.369 30.294 1.00 98.06 86 ARG A CA 1
ATOM 655 C C . ARG A 1 86 ? -21.078 -6.729 31.596 1.00 98.06 86 ARG A C 1
ATOM 657 O O . ARG A 1 86 ? -21.738 -6.913 32.615 1.00 98.06 86 ARG A O 1
ATOM 664 N N . THR A 1 87 ? -19.747 -6.781 31.581 1.00 97.69 87 THR A N 1
ATOM 665 C CA . THR A 1 87 ? -18.943 -7.067 32.780 1.00 97.69 87 THR A CA 1
ATOM 666 C C . THR A 1 87 ? -19.142 -5.996 33.847 1.00 97.69 87 THR A C 1
ATOM 668 O O . THR A 1 87 ? -19.346 -6.329 35.009 1.00 97.69 87 THR A O 1
ATOM 671 N N . ARG A 1 88 ? -19.178 -4.714 33.461 1.00 98.38 88 ARG A N 1
ATOM 672 C CA . ARG A 1 88 ? -19.448 -3.600 34.378 1.00 98.38 88 ARG A CA 1
ATOM 673 C C . ARG A 1 88 ? -20.792 -3.766 35.087 1.00 98.38 88 ARG A C 1
ATOM 675 O O . ARG A 1 88 ? -20.858 -3.610 36.299 1.00 98.38 88 ARG A O 1
ATOM 682 N N . GLN A 1 89 ? -21.853 -4.091 34.345 1.00 98.00 89 GLN A N 1
ATOM 683 C CA . GLN A 1 89 ? -23.174 -4.327 34.937 1.00 98.00 89 GLN A CA 1
ATOM 684 C C . GLN A 1 89 ? -23.154 -5.520 35.898 1.00 98.00 89 GLN A C 1
ATOM 686 O O . GLN A 1 89 ? -23.665 -5.405 37.007 1.00 98.00 89 GLN A O 1
ATOM 691 N N . ALA A 1 90 ? -22.508 -6.626 35.516 1.00 98.00 90 ALA A N 1
ATOM 692 C CA . ALA A 1 90 ? -22.384 -7.802 36.374 1.00 98.00 90 ALA A CA 1
ATOM 693 C C . ALA A 1 90 ? -21.649 -7.499 37.693 1.00 98.00 90 ALA A C 1
ATOM 695 O O . ALA A 1 90 ? -22.070 -7.982 38.742 1.00 98.00 90 ALA A O 1
ATOM 696 N N . VAL A 1 91 ? -20.593 -6.675 37.654 1.00 98.25 91 VAL A N 1
ATOM 697 C CA . VAL A 1 91 ? -19.862 -6.235 38.856 1.00 98.25 91 VAL A CA 1
ATOM 698 C C . VAL A 1 91 ? -20.750 -5.376 39.757 1.00 98.25 91 VAL A C 1
ATOM 700 O O . VAL A 1 91 ? -20.872 -5.696 40.933 1.00 98.25 91 VAL A O 1
ATOM 703 N N . ILE A 1 92 ? -21.448 -4.370 39.211 1.00 97.81 92 ILE A N 1
ATOM 704 C CA . ILE A 1 92 ? -22.372 -3.522 39.990 1.00 97.81 92 ILE A CA 1
ATOM 705 C C . ILE A 1 92 ? -23.453 -4.375 40.665 1.00 97.81 92 ILE A C 1
ATOM 707 O O . ILE A 1 92 ? -23.721 -4.224 41.854 1.00 97.81 92 ILE A O 1
ATOM 711 N N . THR A 1 93 ? -24.077 -5.294 39.922 1.00 97.88 93 THR A N 1
ATOM 712 C CA . THR A 1 93 ? -25.105 -6.180 40.482 1.00 97.88 93 THR A CA 1
ATOM 713 C C . THR A 1 93 ? -24.536 -7.080 41.577 1.00 97.88 93 THR A C 1
ATOM 715 O O . THR A 1 93 ? -25.191 -7.262 42.600 1.00 97.88 93 THR A O 1
ATOM 718 N N . LYS A 1 94 ? -23.321 -7.612 41.400 1.00 97.44 94 LYS A N 1
ATOM 719 C CA . LYS A 1 94 ? -22.649 -8.430 42.414 1.00 97.44 94 LYS A CA 1
ATOM 720 C C . LYS A 1 94 ? -22.389 -7.636 43.697 1.00 97.44 94 LYS A C 1
ATOM 722 O O . LYS A 1 94 ? -22.771 -8.102 44.764 1.00 97.44 94 LYS A O 1
ATOM 727 N N . GLU A 1 95 ? -21.812 -6.441 43.587 1.00 97.25 95 GLU A N 1
ATOM 728 C CA . GLU A 1 95 ? -21.546 -5.565 44.737 1.00 97.25 95 GLU A CA 1
ATOM 729 C C . GLU A 1 95 ? -22.840 -5.216 45.490 1.00 97.25 95 GLU A C 1
ATOM 731 O O . GLU A 1 95 ? -22.892 -5.301 46.715 1.00 97.25 95 GLU A O 1
ATOM 736 N N . LEU A 1 96 ? -23.923 -4.902 44.769 1.00 96.88 96 LEU A N 1
ATOM 737 C CA . LEU A 1 96 ? -25.225 -4.629 45.387 1.00 96.88 96 LEU A CA 1
ATOM 738 C C . LEU A 1 96 ? -25.793 -5.849 46.126 1.00 96.88 96 LEU A C 1
ATOM 740 O O . LEU A 1 96 ? -26.321 -5.704 47.228 1.00 96.88 96 LEU A O 1
ATOM 744 N N . ILE A 1 97 ? -25.681 -7.049 45.546 1.00 96.94 97 ILE A N 1
ATOM 745 C CA . ILE A 1 97 ? -26.127 -8.294 46.191 1.00 96.94 97 ILE A CA 1
ATOM 746 C C . ILE A 1 97 ? -25.315 -8.567 47.461 1.00 96.94 97 ILE A C 1
ATOM 748 O O . ILE A 1 97 ? -25.893 -8.971 48.472 1.00 96.94 97 ILE A O 1
ATOM 752 N N . GLU A 1 98 ? -24.002 -8.332 47.431 1.00 96.38 98 GLU A N 1
ATOM 753 C CA . GLU A 1 98 ? -23.126 -8.492 48.597 1.00 96.38 98 GLU A CA 1
ATOM 754 C C . GLU A 1 98 ? -23.519 -7.531 49.731 1.00 96.38 98 GLU A C 1
ATOM 756 O O . GLU A 1 98 ? -23.652 -7.971 50.875 1.00 96.38 98 GLU A O 1
ATOM 761 N N . ILE A 1 99 ? -23.815 -6.261 49.421 1.00 95.56 99 ILE A N 1
ATOM 762 C CA . ILE A 1 99 ? -24.293 -5.272 50.406 1.00 95.56 99 ILE A CA 1
ATOM 763 C C . ILE A 1 99 ? -25.629 -5.706 51.030 1.00 95.56 99 ILE A C 1
ATOM 765 O O . ILE A 1 99 ? -25.771 -5.691 52.253 1.00 95.56 99 ILE A O 1
ATOM 769 N N . ILE A 1 100 ? -26.606 -6.111 50.210 1.00 95.50 100 ILE A N 1
ATOM 770 C CA . ILE A 1 100 ? -27.939 -6.520 50.689 1.00 95.50 100 ILE A CA 1
ATOM 771 C C . ILE A 1 100 ? -27.843 -7.781 51.554 1.00 95.50 100 ILE A C 1
ATOM 773 O O . ILE A 1 100 ? -28.458 -7.845 52.617 1.00 95.50 100 ILE A O 1
ATOM 777 N N . SER A 1 101 ? -27.056 -8.770 51.123 1.00 95.31 101 SER A N 1
ATOM 778 C CA . SER A 1 101 ? -26.876 -10.026 51.862 1.00 95.31 101 SER A CA 1
ATOM 779 C C . SER A 1 101 ? -26.180 -9.796 53.204 1.00 95.31 101 SER A C 1
ATOM 781 O O . SER A 1 101 ? -26.573 -10.394 54.201 1.00 95.31 101 SER A O 1
ATOM 783 N N . GLY A 1 102 ? -25.185 -8.902 53.248 1.00 94.12 102 GLY A N 1
ATOM 784 C CA . GLY A 1 102 ? -24.521 -8.505 54.490 1.00 94.12 102 GLY A CA 1
ATOM 785 C C . GLY A 1 102 ? -25.453 -7.767 55.454 1.00 94.12 102 GLY A C 1
ATOM 786 O O . GLY A 1 102 ? -25.432 -8.045 56.649 1.00 94.12 102 GLY A O 1
ATOM 787 N N . ALA A 1 103 ? -26.310 -6.877 54.943 1.00 94.56 103 ALA A N 1
ATOM 788 C CA . ALA A 1 103 ? -27.293 -6.161 55.756 1.00 94.56 103 ALA A CA 1
ATOM 789 C C . ALA A 1 103 ? -28.405 -7.075 56.301 1.00 94.56 103 ALA A C 1
ATOM 791 O O . ALA A 1 103 ? -28.855 -6.870 57.420 1.00 94.56 103 ALA A O 1
ATOM 792 N N . ALA A 1 104 ? -28.841 -8.080 55.533 1.00 90.50 104 ALA A N 1
ATOM 793 C CA . ALA A 1 104 ? -29.870 -9.037 55.951 1.00 90.50 104 ALA A CA 1
ATOM 794 C C . ALA A 1 104 ? -29.368 -10.102 56.947 1.00 90.50 104 ALA A C 1
ATOM 796 O O . ALA A 1 104 ? -30.178 -10.804 57.547 1.00 90.50 104 ALA A O 1
ATOM 797 N N . ALA A 1 105 ? -28.049 -10.259 57.085 1.00 85.50 105 ALA A N 1
ATOM 798 C CA . ALA A 1 105 ? -27.422 -11.188 58.024 1.00 85.50 105 ALA A CA 1
ATOM 799 C C . ALA A 1 105 ? -27.170 -10.578 59.420 1.00 85.50 105 ALA A C 1
ATOM 801 O O . ALA A 1 105 ? -26.699 -11.297 60.305 1.00 85.50 105 ALA A O 1
ATOM 802 N N . LEU A 1 106 ? -27.450 -9.280 59.598 1.00 63.84 106 LEU A N 1
ATOM 803 C CA . LEU A 1 106 ? -27.385 -8.547 60.868 1.00 63.84 106 LEU A CA 1
ATOM 804 C C . LEU A 1 106 ? -28.766 -8.500 61.538 1.00 63.84 106 LEU A C 1
ATOM 806 O O . LEU A 1 106 ? -28.806 -8.622 62.782 1.00 63.84 106 LEU A O 1
#

InterPro domains:
  IPR000131 ATP synthase, F1 complex, gamma subunit [PF00231] (3-106)
  IPR000131 ATP synthase, F1 complex, gamma subunit [PR00126] (53-72)
  IPR000131 ATP synthase, F1 complex, gamma subunit [PR00126] (84-105)
  IPR000131 ATP synthase, F1 complex, gamma subunit [PTHR11693] (24-106)
  IPR023632 ATP synthase, F1 complex, gamma subunit conserved site [PS00153] (92-105)
  IPR035968 ATP synthase, F1 complex, gamma subunit superfamily [SSF52943] (1-106)

Radius of gyration: 34.23 Å; chains: 1; bounding box: 59×20×102 Å

Organism: Araneus ventricosus (NCBI:txid182803)